Protein AF-A0A7S1X795-F1 (afdb_monomer_lite)

Structure (mmCIF, N/CA/C/O backbone):
data_AF-A0A7S1X795-F1
#
_entry.id   AF-A0A7S1X795-F1
#
loop_
_atom_site.group_PDB
_atom_site.id
_atom_site.type_symbol
_atom_site.label_atom_id
_atom_site.label_alt_id
_atom_site.label_comp_id
_atom_site.label_asym_id
_atom_site.label_entity_id
_atom_site.label_seq_id
_atom_site.pdbx_PDB_ins_code
_atom_site.Cartn_x
_atom_site.Cartn_y
_atom_site.Cartn_z
_atom_site.occupancy
_atom_site.B_iso_or_equiv
_atom_site.auth_seq_id
_atom_site.auth_comp_id
_atom_site.auth_asym_id
_atom_site.auth_atom_id
_atom_site.pdbx_PDB_model_num
ATOM 1 N N . GLY A 1 1 ? -32.292 8.065 -56.343 1.00 39.44 1 GLY A N 1
ATOM 2 C CA . GLY A 1 1 ? -31.136 8.689 -55.680 1.00 39.44 1 GLY A CA 1
ATOM 3 C C . GLY A 1 1 ? -30.681 7.757 -54.588 1.00 39.44 1 GLY A C 1
ATOM 4 O O . GLY A 1 1 ? -31.505 7.399 -53.760 1.00 39.44 1 GLY A O 1
ATOM 5 N N . ALA A 1 2 ? -29.443 7.278 -54.664 1.00 37.50 2 ALA A N 1
ATOM 6 C CA . ALA A 1 2 ? -28.885 6.333 -53.704 1.00 37.50 2 ALA A CA 1
ATOM 7 C C . ALA A 1 2 ? -28.227 7.094 -52.544 1.00 37.50 2 ALA A C 1
ATOM 9 O O . ALA A 1 2 ? -27.439 8.008 -52.781 1.00 37.50 2 ALA A O 1
ATOM 10 N N . CYS A 1 3 ? -28.551 6.706 -51.311 1.00 34.91 3 CYS A N 1
ATOM 11 C CA . CYS A 1 3 ? -27.776 7.080 -50.135 1.00 34.91 3 CYS A CA 1
ATOM 12 C C . CYS A 1 3 ? -26.497 6.234 -50.106 1.00 34.91 3 CYS A C 1
ATOM 14 O O . CYS A 1 3 ? -26.544 5.007 -50.133 1.00 34.91 3 CYS A O 1
ATOM 16 N N . ILE A 1 4 ? -25.367 6.927 -50.073 1.00 43.41 4 ILE A N 1
ATOM 17 C CA . ILE A 1 4 ? -24.022 6.414 -49.825 1.00 43.41 4 ILE A CA 1
ATOM 18 C C . ILE A 1 4 ? -23.908 5.932 -48.369 1.00 43.41 4 ILE A C 1
ATOM 20 O O . ILE A 1 4 ? -24.185 6.686 -47.441 1.00 43.41 4 ILE A O 1
ATOM 24 N N . GLY A 1 5 ? -23.502 4.679 -48.170 1.00 39.22 5 GLY A N 1
ATOM 25 C CA . GLY A 1 5 ? -23.176 4.090 -46.871 1.00 39.22 5 GLY A CA 1
ATOM 26 C C . GLY A 1 5 ? -21.971 3.172 -47.045 1.00 39.22 5 GLY A C 1
ATOM 27 O O . GLY A 1 5 ? -21.946 2.369 -47.974 1.00 39.22 5 GLY A O 1
ATOM 28 N N . ALA A 1 6 ? -20.944 3.370 -46.221 1.00 43.03 6 ALA A N 1
ATOM 29 C CA . ALA A 1 6 ? -19.651 2.693 -46.288 1.00 43.03 6 ALA A CA 1
ATOM 30 C C . ALA A 1 6 ? -19.770 1.150 -46.316 1.00 43.03 6 ALA A C 1
ATOM 32 O O . ALA A 1 6 ? -20.738 0.605 -45.780 1.00 43.03 6 ALA A O 1
ATOM 33 N N . PRO A 1 7 ? -18.797 0.428 -46.909 1.00 45.75 7 PRO A N 1
ATOM 34 C CA . PRO A 1 7 ? -18.778 -1.030 -46.848 1.00 45.75 7 PRO A CA 1
ATOM 35 C C . PRO A 1 7 ? -18.668 -1.511 -45.388 1.00 45.75 7 PRO A C 1
ATOM 37 O O . PRO A 1 7 ? -18.031 -0.837 -44.573 1.00 45.75 7 PRO A O 1
ATOM 40 N N . PRO A 1 8 ? -19.263 -2.667 -45.040 1.00 49.97 8 PRO A N 1
ATOM 41 C CA . PRO A 1 8 ? -19.103 -3.251 -43.715 1.00 49.97 8 PRO A CA 1
ATOM 42 C C . PRO A 1 8 ? -17.618 -3.519 -43.452 1.00 49.97 8 PRO A C 1
ATOM 44 O O . PRO A 1 8 ? -16.935 -4.124 -44.279 1.00 49.97 8 PRO A O 1
ATOM 47 N N . ILE A 1 9 ? -17.122 -3.052 -42.305 1.00 50.81 9 ILE A N 1
ATOM 48 C CA . ILE A 1 9 ? -15.777 -3.373 -41.823 1.00 50.81 9 ILE A CA 1
ATOM 49 C C . ILE A 1 9 ? -15.704 -4.904 -41.683 1.00 50.81 9 ILE A C 1
ATOM 51 O O . ILE A 1 9 ? -16.529 -5.472 -40.962 1.00 50.81 9 ILE A O 1
ATOM 55 N N . PRO A 1 10 ? -14.773 -5.593 -42.367 1.00 41.19 10 PRO A N 1
ATOM 56 C CA . PRO A 1 10 ? -14.591 -7.025 -42.182 1.00 41.19 10 PRO A CA 1
ATOM 57 C C . PRO A 1 10 ? -14.169 -7.306 -40.738 1.00 41.19 10 PRO A C 1
ATOM 59 O O . PRO A 1 10 ? -13.302 -6.617 -40.200 1.00 41.19 10 PRO A O 1
ATOM 62 N N . CYS A 1 11 ? -14.771 -8.323 -40.117 1.00 45.12 11 CYS A N 1
ATOM 63 C CA . CYS A 1 11 ? -14.298 -8.858 -38.841 1.00 45.12 11 CYS A CA 1
ATOM 64 C C . CYS A 1 11 ? -12.799 -9.203 -38.975 1.00 45.12 11 CYS A C 1
ATOM 66 O O . CYS A 1 11 ? -12.428 -9.787 -40.002 1.00 45.12 11 CYS A O 1
ATOM 68 N N . PRO A 1 12 ? -11.930 -8.832 -38.014 1.00 45.78 12 PRO A N 1
ATOM 69 C CA . PRO A 1 12 ? -10.516 -9.173 -38.091 1.00 45.78 12 PRO A CA 1
ATOM 70 C C . PRO A 1 12 ? -10.339 -10.696 -38.224 1.00 45.78 12 PRO A C 1
ATOM 72 O O . PRO A 1 12 ? -11.144 -11.452 -37.672 1.00 45.78 12 PRO A O 1
ATOM 75 N N . PRO A 1 13 ? -9.314 -11.162 -38.963 1.00 40.56 13 PRO A N 1
ATOM 76 C CA . PRO A 1 13 ? -9.047 -12.583 -39.114 1.00 40.56 13 PRO A CA 1
ATOM 77 C C . PRO A 1 13 ? -8.908 -13.226 -37.737 1.00 40.56 13 PRO A C 1
ATOM 79 O O . PRO A 1 13 ? -8.104 -12.791 -36.916 1.00 40.56 13 PRO A O 1
ATOM 82 N N . GLN A 1 14 ? -9.708 -14.260 -37.496 1.00 51.06 14 GLN A N 1
ATOM 83 C CA . GLN A 1 14 ? -9.599 -15.120 -36.329 1.00 51.06 14 GLN A CA 1
ATOM 84 C C . GLN A 1 14 ? -8.322 -15.955 -36.481 1.00 51.06 14 GLN A C 1
ATOM 86 O O . GLN A 1 14 ? -8.341 -17.050 -37.035 1.00 51.06 14 GLN A O 1
ATOM 91 N N . GLY A 1 15 ? -7.199 -15.369 -36.073 1.00 43.59 15 GLY A N 1
ATOM 92 C CA . GLY A 1 15 ? -5.868 -15.953 -36.128 1.00 43.59 15 GLY A CA 1
ATOM 93 C C . GLY A 1 15 ? -5.135 -15.615 -34.842 1.00 43.59 15 GLY A C 1
ATOM 94 O O . GLY A 1 15 ? -4.866 -14.450 -34.577 1.00 43.59 15 GLY A O 1
ATOM 95 N N . ASP A 1 16 ? -4.872 -16.669 -34.080 1.00 42.19 16 ASP A N 1
ATOM 96 C CA . ASP A 1 16 ? -4.040 -16.755 -32.886 1.00 42.19 16 ASP A CA 1
ATOM 97 C C . ASP A 1 16 ? -4.550 -15.978 -31.668 1.00 42.19 16 ASP A C 1
ATOM 99 O O . ASP A 1 16 ? -4.385 -14.771 -31.508 1.00 42.19 16 ASP A O 1
ATOM 103 N N . ALA A 1 17 ? -5.175 -16.730 -30.758 1.00 41.50 17 ALA A N 1
ATOM 104 C CA . ALA A 1 17 ? -5.368 -16.298 -29.388 1.00 41.50 17 ALA A CA 1
ATOM 105 C C . ALA A 1 17 ? -4.016 -15.822 -28.840 1.00 41.50 17 ALA A C 1
ATOM 107 O O . ALA A 1 17 ? -3.105 -16.629 -28.671 1.00 41.50 17 ALA A O 1
ATOM 108 N N . MET A 1 18 ? -3.891 -14.523 -28.561 1.00 43.12 18 MET A N 1
ATOM 109 C CA . MET A 1 18 ? -2.874 -14.029 -27.640 1.00 43.12 18 MET A CA 1
ATOM 110 C C . MET A 1 18 ? -3.077 -14.823 -26.347 1.00 43.12 18 MET A C 1
ATOM 112 O O . MET A 1 18 ? -4.155 -14.692 -25.755 1.00 43.12 18 MET A O 1
ATOM 116 N N . PRO A 1 19 ? -2.138 -15.685 -25.917 1.00 41.25 19 PRO A N 1
ATOM 117 C CA . PRO A 1 19 ? -2.267 -16.294 -24.614 1.00 41.25 19 PRO A CA 1
ATOM 118 C C . PRO A 1 19 ? -2.151 -15.142 -23.625 1.00 41.25 19 PRO A C 1
ATOM 120 O O . PRO A 1 19 ? -1.072 -14.599 -23.396 1.00 41.25 19 PRO A O 1
ATOM 123 N N . TYR A 1 20 ? -3.284 -14.730 -23.064 1.00 38.38 20 TYR A N 1
ATOM 124 C CA . TYR A 1 20 ? -3.251 -14.110 -21.762 1.00 38.38 20 TYR A CA 1
ATOM 125 C C . TYR A 1 20 ? -2.618 -15.183 -20.868 1.00 38.38 20 TYR A C 1
ATOM 127 O O . TYR A 1 20 ? -3.208 -16.221 -20.582 1.00 38.38 20 TYR A O 1
ATOM 135 N N . TYR A 1 21 ? -1.346 -15.019 -20.524 1.00 42.25 21 TYR A N 1
ATOM 136 C CA . TYR A 1 21 ? -0.815 -15.750 -19.392 1.00 42.25 21 TYR A CA 1
ATOM 137 C C . TYR A 1 21 ? -1.500 -15.123 -18.181 1.00 42.25 21 TYR A C 1
ATOM 139 O O . TYR A 1 21 ? -1.054 -14.101 -17.672 1.00 42.25 21 TYR A O 1
ATOM 147 N N . THR A 1 22 ? -2.615 -15.697 -17.723 1.00 45.62 22 THR A N 1
ATOM 148 C CA . THR A 1 22 ? -2.944 -15.583 -16.302 1.00 45.62 22 THR A CA 1
ATOM 149 C C . THR A 1 22 ? -1.852 -16.371 -15.604 1.00 45.62 22 THR A C 1
ATOM 151 O O . THR A 1 22 ? -1.933 -17.594 -15.491 1.00 45.62 22 THR A O 1
ATOM 154 N N . ALA A 1 23 ? -0.761 -15.697 -15.251 1.00 48.28 23 ALA A N 1
ATOM 155 C CA . ALA A 1 23 ? 0.280 -16.257 -14.408 1.00 48.28 23 ALA A CA 1
ATOM 156 C C . ALA A 1 23 ? -0.283 -16.406 -12.985 1.00 48.28 23 ALA A C 1
ATOM 158 O O . ALA A 1 23 ? 0.160 -15.750 -12.050 1.00 48.28 23 ALA A O 1
ATOM 159 N N . GLU A 1 24 ? -1.306 -17.244 -12.823 1.00 54.75 24 GLU A N 1
ATOM 160 C CA . GLU A 1 24 ? -1.728 -17.717 -11.516 1.00 54.75 24 GLU A CA 1
ATOM 161 C C . GLU A 1 24 ? -0.695 -18.754 -11.074 1.00 54.75 24 GLU A C 1
ATOM 163 O O . GLU A 1 24 ? -0.706 -19.914 -11.487 1.00 54.75 24 GLU A O 1
ATOM 168 N N . GLY A 1 25 ? 0.278 -18.285 -10.298 1.00 50.16 25 GLY A N 1
ATOM 169 C CA . GLY A 1 25 ? 1.267 -19.114 -9.628 1.00 50.16 25 GLY A CA 1
ATOM 170 C C . GLY A 1 25 ? 0.900 -19.283 -8.160 1.00 50.16 25 GLY A C 1
ATOM 171 O O . GLY A 1 25 ? 0.563 -18.317 -7.481 1.00 50.16 25 GLY A O 1
ATOM 172 N N . ILE A 1 26 ? 1.007 -20.506 -7.640 1.00 55.59 26 ILE A N 1
ATOM 173 C CA . ILE A 1 26 ? 1.017 -20.724 -6.192 1.00 55.59 26 ILE A CA 1
ATOM 174 C C . ILE A 1 26 ? 2.421 -20.373 -5.699 1.00 55.59 26 ILE A C 1
ATOM 176 O O . ILE A 1 26 ? 3.374 -21.117 -5.933 1.00 55.59 26 ILE A O 1
ATOM 180 N N . VAL A 1 27 ? 2.552 -19.241 -5.013 1.00 62.06 27 VAL A N 1
ATOM 181 C CA . VAL A 1 27 ? 3.772 -18.905 -4.276 1.00 62.06 27 VAL A CA 1
ATOM 182 C C . VAL A 1 27 ? 3.694 -19.576 -2.910 1.00 62.06 27 VAL A C 1
ATOM 184 O O . VAL A 1 27 ? 2.780 -19.324 -2.129 1.00 62.06 27 VAL A O 1
ATOM 187 N N . THR A 1 28 ? 4.655 -20.451 -2.613 1.00 57.91 28 THR A N 1
ATOM 188 C CA . THR A 1 28 ? 4.812 -20.993 -1.258 1.00 57.91 28 THR A CA 1
ATOM 189 C C . THR A 1 28 ? 5.641 -20.002 -0.451 1.00 57.91 28 THR A C 1
ATOM 191 O O . THR A 1 28 ? 6.845 -19.884 -0.668 1.00 57.91 28 THR A O 1
ATOM 194 N N . VAL A 1 29 ? 4.996 -19.274 0.458 1.00 61.84 29 VAL A N 1
ATOM 195 C CA . VAL A 1 29 ? 5.677 -18.347 1.369 1.00 61.84 29 VAL A CA 1
ATOM 196 C C . VAL A 1 29 ? 6.152 -19.133 2.590 1.00 61.84 29 VAL A C 1
ATOM 198 O O . VAL A 1 29 ? 5.343 -19.629 3.372 1.00 61.84 29 VAL A O 1
ATOM 201 N N . GLY A 1 30 ? 7.469 -19.285 2.736 1.00 55.84 30 GLY A N 1
ATOM 202 C CA . GLY A 1 30 ? 8.074 -19.802 3.962 1.00 55.84 30 GLY A CA 1
ATOM 203 C C . GLY A 1 30 ? 8.244 -18.665 4.963 1.00 55.84 30 GLY A C 1
ATOM 204 O O . GLY A 1 30 ? 8.978 -17.724 4.683 1.00 55.84 30 GLY A O 1
ATOM 205 N N . VAL A 1 31 ? 7.575 -18.741 6.112 1.00 57.72 31 VAL A N 1
ATOM 206 C CA . VAL A 1 31 ? 7.721 -17.744 7.181 1.00 57.72 31 VAL A CA 1
ATOM 207 C C . VAL A 1 31 ? 8.885 -18.160 8.085 1.00 57.72 31 VAL A C 1
ATOM 209 O O . VAL A 1 31 ? 8.866 -19.256 8.648 1.00 57.72 31 VAL A O 1
ATOM 212 N N . GLY A 1 32 ? 9.913 -17.322 8.222 1.00 49.56 32 GLY A N 1
ATOM 213 C CA . GLY A 1 32 ? 11.019 -17.574 9.145 1.00 49.56 32 GLY A CA 1
ATOM 214 C C . GLY A 1 32 ? 11.875 -16.334 9.377 1.00 49.56 32 GLY A C 1
ATOM 215 O O . GLY A 1 32 ? 12.370 -15.756 8.415 1.00 49.56 32 GLY A O 1
ATOM 216 N N . GLY A 1 33 ? 12.079 -15.953 10.641 1.00 50.34 33 GLY A N 1
ATOM 217 C CA . GLY A 1 33 ? 13.006 -14.870 10.983 1.00 50.34 33 GLY A CA 1
ATOM 218 C C . GLY A 1 33 ? 12.835 -14.284 12.378 1.00 50.34 33 GLY A C 1
ATOM 219 O O . GLY A 1 33 ? 13.836 -14.100 13.060 1.00 50.34 33 GLY A O 1
ATOM 220 N N . ASP A 1 34 ? 11.601 -14.091 12.832 1.00 53.72 34 ASP A N 1
ATOM 221 C CA . ASP A 1 34 ? 11.302 -13.624 14.187 1.00 53.72 34 ASP A CA 1
ATOM 222 C C . ASP A 1 34 ? 10.563 -14.715 14.977 1.00 53.72 34 ASP A C 1
ATOM 224 O O . ASP A 1 34 ? 10.116 -15.715 14.405 1.00 53.72 34 ASP A O 1
ATOM 228 N N . ALA A 1 35 ? 10.470 -14.591 16.299 1.00 50.97 35 ALA A N 1
ATOM 229 C CA . ALA A 1 35 ? 9.652 -15.448 17.147 1.00 50.97 35 ALA A CA 1
ATOM 230 C C . ALA A 1 35 ? 8.162 -15.252 16.807 1.00 50.97 35 ALA A C 1
ATOM 232 O O . ALA A 1 35 ? 7.428 -14.606 17.548 1.00 50.97 35 ALA A O 1
ATOM 233 N N . LEU A 1 36 ? 7.732 -15.819 15.674 1.00 51.44 36 LEU A N 1
ATOM 234 C CA . LEU A 1 36 ? 6.395 -15.701 15.106 1.00 51.44 36 LEU A CA 1
ATOM 235 C C . LEU A 1 36 ? 5.349 -15.919 16.194 1.00 51.44 36 LEU A C 1
ATOM 237 O O . LEU A 1 36 ? 5.226 -17.021 16.737 1.00 51.44 36 LEU A O 1
ATOM 241 N N . VAL A 1 37 ? 4.554 -14.887 16.470 1.00 54.25 37 VAL A N 1
ATOM 242 C CA . VAL A 1 37 ? 3.373 -15.018 17.333 1.00 54.25 37 VAL A CA 1
ATOM 243 C C . VAL A 1 37 ? 2.391 -16.024 16.712 1.00 54.25 37 VAL A C 1
ATOM 245 O O . VAL A 1 37 ? 1.634 -16.680 17.429 1.00 54.25 37 VAL A O 1
ATOM 248 N N . ASN A 1 38 ? 2.455 -16.207 15.384 1.00 54.88 38 ASN A N 1
ATOM 249 C CA . ASN A 1 38 ? 1.611 -17.128 14.645 1.00 54.88 38 ASN A CA 1
ATOM 250 C C . ASN A 1 38 ? 2.267 -17.599 13.326 1.00 54.88 38 ASN A C 1
ATOM 252 O O . ASN A 1 38 ? 2.221 -16.919 12.308 1.00 54.88 38 ASN A O 1
ATOM 256 N N . SER A 1 39 ? 2.872 -18.791 13.312 1.00 57.12 39 SER A N 1
ATOM 257 C CA . SER A 1 39 ? 3.409 -19.420 12.086 1.00 57.12 39 SER A CA 1
ATOM 258 C C . SER A 1 39 ? 2.330 -20.052 11.194 1.00 57.12 39 SER A C 1
ATOM 260 O O . SER A 1 39 ? 2.634 -20.784 10.248 1.00 57.12 39 SER A O 1
ATOM 262 N N . ILE A 1 40 ? 1.060 -19.798 11.512 1.00 66.94 40 ILE A N 1
ATOM 263 C CA . ILE A 1 40 ? -0.109 -20.351 10.844 1.00 66.94 40 ILE A CA 1
ATOM 264 C C . ILE A 1 40 ? -0.851 -19.184 10.182 1.00 66.94 40 ILE A C 1
ATOM 266 O O . ILE A 1 40 ? -1.195 -18.228 10.877 1.00 66.94 40 ILE A O 1
ATOM 270 N N . PRO A 1 41 ? -1.138 -19.252 8.868 1.00 73.75 41 PRO A N 1
ATOM 271 C CA . PRO A 1 41 ? -1.981 -18.264 8.208 1.00 73.75 41 PRO A CA 1
ATOM 272 C C . PRO A 1 41 ? -3.293 -18.055 8.972 1.00 73.75 41 PRO A C 1
ATOM 274 O O . PRO A 1 41 ? -3.967 -19.018 9.352 1.00 73.75 41 PRO A O 1
ATOM 277 N N . VAL A 1 42 ? -3.666 -16.797 9.191 1.00 83.50 42 VAL A N 1
ATOM 278 C CA . VAL A 1 42 ? -4.914 -16.440 9.876 1.00 83.50 42 VAL A CA 1
ATOM 279 C C . VAL A 1 42 ? -6.089 -16.494 8.907 1.00 83.50 42 VAL A C 1
ATOM 281 O O . VAL A 1 42 ? -5.908 -16.478 7.691 1.00 83.50 42 VAL A O 1
ATOM 284 N N . ALA A 1 43 ? -7.315 -16.543 9.431 1.00 84.75 43 ALA A N 1
ATOM 285 C CA . ALA A 1 43 ? -8.507 -16.433 8.597 1.00 84.75 43 ALA A CA 1
ATOM 286 C C . ALA A 1 43 ? -8.527 -15.069 7.882 1.00 84.75 43 ALA A C 1
ATOM 288 O O . ALA A 1 43 ? -8.548 -14.017 8.524 1.00 84.75 43 ALA A O 1
ATOM 289 N N . GLY A 1 44 ? -8.515 -15.107 6.551 1.00 84.00 44 GLY A N 1
ATOM 290 C CA . GLY A 1 44 ? -8.496 -13.935 5.677 1.00 84.00 44 GLY A CA 1
ATOM 291 C C . GLY A 1 44 ? -9.832 -13.693 4.982 1.00 84.00 44 GLY A C 1
ATOM 292 O O . GLY A 1 44 ? -10.677 -14.587 4.928 1.00 84.00 44 GLY A O 1
ATOM 293 N N . HIS A 1 45 ? -9.999 -12.513 4.375 1.00 83.56 45 HIS A N 1
ATOM 294 C CA . HIS A 1 45 ? -11.188 -12.194 3.569 1.00 83.56 45 HIS A CA 1
ATOM 295 C C . HIS A 1 45 ? -11.447 -13.231 2.456 1.00 83.56 45 HIS A C 1
ATOM 297 O O . HIS A 1 45 ? -12.588 -13.611 2.208 1.00 83.56 45 HIS A O 1
ATOM 303 N N . ALA A 1 46 ? -10.380 -13.746 1.837 1.00 82.94 46 ALA A N 1
ATOM 304 C CA . ALA A 1 46 ? -10.429 -14.759 0.780 1.00 82.94 46 ALA A CA 1
ATOM 305 C C . ALA A 1 46 ? -10.000 -16.168 1.253 1.00 82.94 46 ALA A C 1
ATOM 307 O O . ALA A 1 46 ? -9.548 -16.985 0.454 1.00 82.94 46 ALA A O 1
ATOM 308 N N . GLY A 1 47 ? -10.116 -16.464 2.553 1.00 84.19 47 GLY A N 1
ATOM 309 C CA . GLY A 1 47 ? -9.763 -17.760 3.147 1.00 84.19 47 GLY A CA 1
ATOM 310 C C . GLY A 1 47 ? -8.612 -17.648 4.142 1.00 84.19 47 GLY A C 1
ATOM 311 O O . GLY A 1 47 ? -8.837 -17.782 5.344 1.00 84.19 47 GLY A O 1
ATOM 312 N N . TYR A 1 48 ? -7.406 -17.340 3.660 1.00 83.06 48 TYR A N 1
ATOM 313 C CA . TYR A 1 48 ? -6.216 -17.151 4.496 1.00 83.06 48 TYR A CA 1
ATOM 314 C C . TYR A 1 48 ? -5.576 -15.780 4.273 1.00 83.06 48 TYR A C 1
ATOM 316 O O . TYR A 1 48 ? -5.662 -15.222 3.181 1.00 83.06 48 TYR A O 1
ATOM 324 N N . ALA A 1 49 ? -4.933 -15.249 5.309 1.00 86.19 49 ALA A N 1
ATOM 325 C CA . ALA A 1 49 ? -4.135 -14.032 5.256 1.00 86.19 49 ALA A CA 1
ATOM 326 C C . ALA A 1 49 ? -2.847 -14.188 6.074 1.00 86.19 49 ALA A C 1
ATOM 328 O O . ALA A 1 49 ? -2.747 -15.052 6.950 1.00 86.19 49 ALA A O 1
ATOM 329 N N . LEU A 1 50 ? -1.866 -13.343 5.763 1.00 85.81 50 LEU A N 1
ATOM 330 C CA . LEU A 1 50 ? -0.651 -13.193 6.554 1.00 85.81 50 LEU A CA 1
ATOM 331 C C . LEU A 1 50 ? -0.887 -12.133 7.634 1.00 85.81 50 LEU A C 1
ATOM 333 O O . LEU A 1 50 ? -1.501 -11.099 7.368 1.00 85.81 50 LEU A O 1
ATOM 337 N N . GLU A 1 51 ? -0.428 -12.419 8.846 1.00 85.88 51 GLU A N 1
ATOM 338 C CA . GLU A 1 51 ? -0.447 -11.494 9.976 1.00 85.88 51 GLU A CA 1
ATOM 339 C C . GLU A 1 51 ? 0.943 -10.863 10.095 1.00 85.88 51 GLU A C 1
ATOM 341 O O . GLU A 1 51 ? 1.932 -11.589 10.121 1.00 85.88 51 GLU A O 1
ATOM 346 N N . PHE A 1 52 ? 0.995 -9.529 10.114 1.00 85.81 52 PHE A N 1
ATOM 347 C CA . PHE A 1 52 ? 2.218 -8.737 10.252 1.00 85.81 52 PHE A CA 1
ATOM 348 C C . PHE A 1 52 ? 2.181 -8.058 11.624 1.00 85.81 52 PHE A C 1
ATOM 350 O O . PHE A 1 52 ? 1.201 -7.371 11.937 1.00 85.81 52 PHE A O 1
ATOM 357 N N . ASP A 1 53 ? 3.214 -8.240 12.440 1.00 79.19 53 ASP A N 1
ATOM 358 C CA . ASP A 1 53 ? 3.233 -7.782 13.835 1.00 79.19 53 ASP A CA 1
ATOM 359 C C . ASP A 1 53 ? 3.513 -6.274 14.001 1.00 79.19 53 ASP A C 1
ATOM 361 O O . ASP A 1 53 ? 3.251 -5.685 15.055 1.00 79.19 53 ASP A O 1
ATOM 365 N N . GLY A 1 54 ? 3.972 -5.631 12.924 1.00 75.31 54 GLY A N 1
ATOM 366 C CA . GLY A 1 54 ? 4.266 -4.203 12.856 1.00 75.31 54 GLY A CA 1
ATOM 367 C C . GLY A 1 54 ? 5.702 -3.817 13.222 1.00 75.31 54 GLY A C 1
ATOM 368 O O . GLY A 1 54 ? 5.953 -2.619 13.382 1.00 75.31 54 GLY A O 1
ATOM 369 N N . VAL A 1 55 ? 6.625 -4.777 13.350 1.00 79.12 55 VAL A N 1
ATOM 370 C CA . VAL A 1 55 ? 8.048 -4.532 13.626 1.00 79.12 55 VAL A CA 1
ATOM 371 C C . VAL A 1 55 ? 8.882 -4.608 12.346 1.00 79.12 55 VAL A C 1
ATOM 373 O O . VAL A 1 55 ? 9.372 -3.570 11.894 1.00 79.12 55 VAL A O 1
ATOM 376 N N . ASP A 1 56 ? 9.048 -5.793 11.754 1.00 78.19 56 ASP A N 1
ATOM 377 C CA . ASP A 1 56 ? 9.922 -5.997 10.585 1.00 78.19 56 ASP A CA 1
ATOM 378 C C . ASP A 1 56 ? 9.446 -7.075 9.590 1.00 78.19 56 ASP A C 1
ATOM 380 O O . ASP A 1 56 ? 10.186 -7.460 8.679 1.00 78.19 56 ASP A O 1
ATOM 384 N N . ASP A 1 57 ? 8.186 -7.498 9.690 1.00 81.50 57 ASP A N 1
ATOM 385 C CA . ASP A 1 57 ? 7.608 -8.479 8.776 1.00 81.50 57 ASP A CA 1
ATOM 386 C C . ASP A 1 57 ? 7.468 -7.937 7.341 1.00 81.50 57 ASP A C 1
ATOM 388 O O . ASP A 1 57 ? 6.819 -6.918 7.086 1.00 81.50 57 ASP A O 1
ATOM 392 N N . MET A 1 58 ? 8.009 -8.672 6.364 1.00 86.00 58 MET A N 1
ATOM 393 C CA . MET A 1 58 ? 7.768 -8.417 4.942 1.00 86.00 58 MET A CA 1
ATOM 394 C C . MET A 1 58 ? 7.770 -9.698 4.108 1.00 86.00 58 MET A C 1
ATOM 396 O O . MET A 1 58 ? 8.461 -10.672 4.407 1.00 86.00 58 MET A O 1
ATOM 400 N N . VAL A 1 59 ? 7.048 -9.657 2.988 1.00 85.69 59 VAL A N 1
ATOM 401 C CA . VAL A 1 59 ? 7.166 -10.646 1.913 1.00 85.69 59 VAL A CA 1
ATOM 402 C C . VAL A 1 59 ? 7.818 -9.969 0.717 1.00 85.69 59 VAL A C 1
ATOM 404 O O . VAL A 1 59 ? 7.289 -8.996 0.187 1.00 85.69 59 VAL A O 1
ATOM 407 N N . ALA A 1 60 ? 8.958 -10.500 0.280 1.00 85.69 60 ALA A N 1
ATOM 408 C CA . ALA A 1 60 ? 9.669 -10.013 -0.894 1.00 85.69 60 ALA A CA 1
ATOM 409 C C . ALA A 1 60 ? 9.557 -11.025 -2.037 1.00 85.69 60 ALA A C 1
ATOM 411 O O . ALA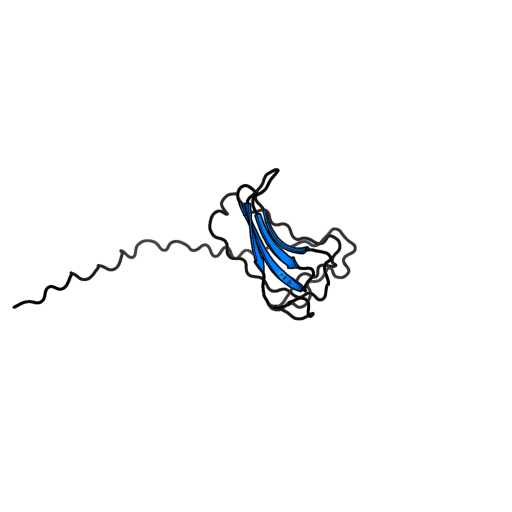 A 1 60 ? 9.896 -12.200 -1.882 1.00 85.69 60 ALA A O 1
ATOM 412 N N . VAL A 1 61 ? 9.106 -10.555 -3.198 1.00 83.25 61 VAL A N 1
ATOM 413 C CA . VAL A 1 61 ? 9.047 -11.339 -4.433 1.00 83.25 61 VAL A CA 1
ATOM 414 C C . VAL A 1 61 ? 9.910 -10.639 -5.468 1.00 83.25 61 VAL A C 1
ATOM 416 O O . VAL A 1 61 ? 9.687 -9.471 -5.777 1.00 83.25 61 VAL A O 1
ATOM 419 N N . ALA A 1 62 ? 10.906 -11.347 -5.997 1.00 82.38 62 ALA A N 1
ATOM 420 C CA . ALA A 1 62 ? 11.685 -10.841 -7.116 1.00 82.38 62 ALA A CA 1
ATOM 421 C C . ALA A 1 62 ? 10.806 -10.841 -8.372 1.00 82.38 62 ALA A C 1
ATOM 423 O O . ALA A 1 62 ? 10.252 -11.878 -8.742 1.00 82.38 62 ALA A O 1
ATOM 424 N N . MET A 1 63 ? 10.684 -9.681 -9.008 1.00 75.12 63 MET A N 1
ATOM 425 C CA . MET A 1 63 ? 10.060 -9.549 -10.320 1.00 75.12 63 MET A CA 1
ATOM 426 C C . MET A 1 63 ? 11.144 -9.574 -11.394 1.00 75.12 63 MET A C 1
ATOM 428 O O . MET A 1 63 ? 12.267 -9.129 -11.154 1.00 75.12 63 MET A O 1
ATOM 432 N N . ASP A 1 64 ? 10.820 -10.129 -12.558 1.00 73.12 64 ASP A N 1
ATOM 433 C CA . ASP A 1 64 ? 11.697 -10.020 -13.717 1.00 73.12 64 ASP A CA 1
ATOM 434 C C . ASP A 1 64 ? 11.629 -8.605 -14.324 1.00 73.12 64 ASP A C 1
ATOM 436 O O . ASP A 1 64 ? 10.679 -7.850 -14.102 1.00 73.12 64 ASP A O 1
ATOM 440 N N . ASP A 1 65 ? 12.642 -8.246 -15.114 1.00 67.12 65 ASP A N 1
ATOM 441 C CA . ASP A 1 65 ? 12.761 -6.920 -15.737 1.00 67.12 65 ASP A CA 1
ATOM 442 C C . ASP A 1 65 ? 11.665 -6.628 -16.790 1.00 67.12 65 ASP A C 1
ATOM 444 O O . ASP A 1 65 ? 11.686 -5.571 -17.425 1.00 67.12 65 ASP A O 1
ATOM 448 N N . SER A 1 66 ? 10.717 -7.547 -17.030 1.00 63.78 66 SER A N 1
ATOM 449 C CA . SER A 1 66 ? 9.635 -7.354 -18.004 1.00 63.78 66 SER A CA 1
ATOM 450 C C . SER A 1 66 ? 8.429 -6.593 -17.444 1.00 63.78 66 SER A C 1
ATOM 452 O O . SER A 1 66 ? 7.551 -6.192 -18.213 1.00 63.78 66 SER A O 1
ATOM 454 N N . VAL A 1 67 ? 8.394 -6.330 -16.132 1.00 63.84 67 VAL A N 1
ATOM 455 C CA . VAL A 1 67 ? 7.350 -5.512 -15.501 1.00 63.84 67 VAL A CA 1
ATOM 456 C C . VAL A 1 67 ? 7.588 -4.033 -15.824 1.00 63.84 67 VAL A C 1
ATOM 458 O O . VAL A 1 67 ? 8.274 -3.311 -15.108 1.00 63.84 67 VAL A O 1
ATOM 461 N N . GLY A 1 68 ? 7.011 -3.575 -16.935 1.00 69.44 68 GLY A N 1
ATOM 462 C CA . GLY A 1 68 ? 7.029 -2.177 -17.359 1.00 69.44 68 GLY A CA 1
ATOM 463 C C . GLY A 1 68 ? 5.674 -1.717 -17.895 1.00 69.44 68 GLY A C 1
ATOM 464 O O . GLY A 1 68 ? 4.893 -2.506 -18.422 1.00 69.44 68 GLY A O 1
ATOM 465 N N . GLY A 1 69 ? 5.398 -0.414 -17.791 1.00 78.69 69 GLY A N 1
ATOM 466 C CA . GLY A 1 69 ? 4.151 0.192 -18.268 1.00 78.69 69 GLY A CA 1
ATOM 467 C C . GLY A 1 69 ? 3.087 0.369 -17.175 1.00 78.69 69 GLY A C 1
ATOM 468 O O . GLY A 1 69 ? 3.426 0.452 -15.996 1.00 78.69 69 GLY A O 1
ATOM 469 N N . PRO A 1 70 ? 1.800 0.515 -17.546 1.00 83.19 70 PRO A N 1
ATOM 470 C CA . PRO A 1 70 ? 0.716 0.701 -16.585 1.00 83.19 70 PRO A CA 1
ATOM 471 C C . PRO A 1 70 ? 0.558 -0.504 -15.651 1.00 83.19 70 PRO A C 1
ATOM 473 O O . PRO A 1 70 ? 0.509 -1.642 -16.110 1.00 83.19 70 PRO A O 1
ATOM 476 N N . VAL A 1 71 ? 0.409 -0.242 -14.352 1.00 81.88 71 VAL A N 1
ATOM 477 C CA . VAL A 1 71 ? 0.231 -1.263 -13.309 1.00 81.88 71 VAL A CA 1
ATOM 478 C C . VAL A 1 71 ? -1.118 -1.068 -12.619 1.00 81.88 71 VAL A C 1
ATOM 480 O O . VAL A 1 71 ? -1.567 0.059 -12.417 1.00 81.88 71 VAL A O 1
ATOM 483 N N . THR A 1 72 ? -1.768 -2.174 -12.256 1.00 87.81 72 THR A N 1
ATOM 484 C CA . THR A 1 72 ? -2.922 -2.203 -11.345 1.00 87.81 72 THR A CA 1
ATOM 485 C C . THR A 1 72 ? -2.573 -3.093 -10.159 1.00 87.81 72 THR A C 1
ATOM 487 O O . THR A 1 72 ? -2.019 -4.171 -10.353 1.00 87.81 72 THR A O 1
ATOM 490 N N . ILE A 1 73 ? -2.875 -2.632 -8.945 1.00 87.56 73 ILE A N 1
ATOM 491 C CA . ILE A 1 73 ? -2.640 -3.363 -7.696 1.00 87.56 73 ILE A CA 1
ATOM 492 C C . ILE A 1 73 ? -3.996 -3.577 -7.027 1.00 87.56 73 ILE A C 1
ATOM 494 O O . ILE A 1 73 ? -4.743 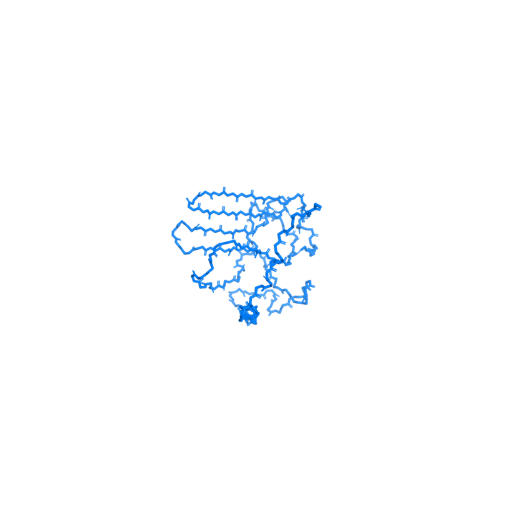-2.617 -6.837 1.00 87.56 73 ILE A O 1
ATOM 498 N N . GLU A 1 74 ? -4.291 -4.819 -6.655 1.00 90.56 74 GLU A N 1
ATOM 499 C CA . GLU A 1 74 ? -5.457 -5.192 -5.854 1.00 90.56 74 GLU A CA 1
ATOM 500 C C . GLU A 1 74 ? -5.020 -6.068 -4.677 1.00 90.56 74 GLU A C 1
ATOM 502 O O . GLU A 1 74 ? -4.137 -6.915 -4.813 1.00 90.56 74 GLU A O 1
ATOM 507 N N . LEU A 1 75 ? -5.604 -5.832 -3.504 1.00 90.00 75 LEU A N 1
ATOM 508 C CA . LEU A 1 75 ? -5.332 -6.587 -2.285 1.00 90.00 75 LEU A CA 1
ATOM 509 C C . LEU A 1 75 ? -6.470 -6.382 -1.285 1.00 90.00 75 LEU A C 1
ATOM 511 O O . LEU A 1 75 ? -7.159 -5.367 -1.339 1.00 90.00 75 LEU A O 1
ATOM 515 N N . TRP A 1 76 ? -6.616 -7.329 -0.360 1.00 93.44 76 TRP A N 1
ATOM 516 C CA . TRP A 1 76 ? -7.459 -7.178 0.823 1.00 93.44 76 TRP A CA 1
ATOM 517 C C . TRP A 1 76 ? -6.573 -6.886 2.024 1.00 93.44 76 TRP A C 1
ATOM 519 O O . TRP A 1 76 ? -5.605 -7.618 2.253 1.00 93.44 76 TRP A O 1
ATOM 529 N N . LEU A 1 77 ? -6.908 -5.870 2.812 1.00 93.00 77 LEU A N 1
ATOM 530 C CA . LEU A 1 77 ? -6.167 -5.553 4.032 1.00 93.00 77 LEU A CA 1
ATOM 531 C C . LEU A 1 77 ? -7.082 -5.399 5.241 1.00 93.00 77 LEU A C 1
ATOM 533 O O . LEU A 1 77 ? -8.250 -5.037 5.133 1.00 93.00 77 LEU A O 1
ATOM 537 N N . LYS A 1 78 ? -6.514 -5.647 6.417 1.00 93.44 78 LYS A N 1
ATOM 538 C CA . LYS A 1 78 ? -7.136 -5.357 7.702 1.00 93.44 78 LYS A CA 1
ATOM 539 C C . LYS A 1 78 ? -6.072 -4.813 8.636 1.00 93.44 78 LYS A C 1
ATOM 541 O O . LYS A 1 78 ? -5.064 -5.467 8.878 1.00 93.44 78 LYS A O 1
ATOM 546 N N . SER A 1 79 ? -6.311 -3.625 9.174 1.00 92.50 79 SER A N 1
ATOM 547 C CA . SER A 1 79 ? -5.414 -2.988 10.134 1.00 92.50 79 SER A CA 1
ATOM 548 C C . SER A 1 79 ? -6.222 -2.286 11.215 1.00 92.50 79 SER A C 1
ATOM 550 O O . SER A 1 79 ? -7.289 -1.745 10.946 1.00 92.50 79 SER A O 1
ATOM 552 N N . SER A 1 80 ? -5.712 -2.292 12.441 1.00 92.00 80 SER A N 1
ATOM 553 C CA . SER A 1 80 ? -6.175 -1.435 13.540 1.00 92.00 80 SER A CA 1
ATOM 554 C C . SER A 1 80 ? -5.072 -0.491 14.023 1.00 92.00 80 SER A C 1
ATOM 556 O O . SER A 1 80 ? -5.211 0.160 15.058 1.00 92.00 80 SER A O 1
ATOM 558 N N . ASN A 1 81 ? -3.946 -0.453 13.306 1.00 84.38 81 ASN A N 1
ATOM 559 C CA . ASN A 1 81 ? -2.758 0.260 13.739 1.00 84.38 81 ASN A CA 1
ATOM 560 C C . ASN A 1 81 ? -2.845 1.739 13.356 1.00 84.38 81 ASN A C 1
ATOM 562 O O . ASN A 1 81 ? -3.252 2.112 12.251 1.00 84.38 81 ASN A O 1
ATOM 566 N N . ALA A 1 82 ? -2.424 2.593 14.286 1.00 85.12 82 ALA A N 1
ATOM 567 C CA . ALA A 1 82 ? -2.034 3.957 13.976 1.00 85.12 82 ALA A CA 1
ATOM 568 C C . ALA A 1 82 ? -0.559 3.946 13.566 1.00 85.12 82 ALA A C 1
ATOM 570 O O . ALA A 1 82 ? 0.266 3.317 14.227 1.00 85.12 82 ALA A O 1
ATOM 571 N N . VAL A 1 83 ? -0.231 4.642 12.482 1.00 87.88 83 VAL A N 1
ATOM 572 C CA . VAL A 1 83 ? 1.144 4.753 11.982 1.00 87.88 83 VAL A CA 1
ATOM 573 C C . VAL A 1 83 ? 1.639 6.180 12.196 1.00 87.88 83 VAL A C 1
ATOM 575 O O . VAL A 1 83 ? 0.849 7.122 12.176 1.00 87.88 83 VAL A O 1
ATOM 578 N N . ASN A 1 84 ? 2.939 6.362 12.430 1.00 86.56 84 ASN A N 1
ATOM 579 C CA . ASN A 1 84 ? 3.487 7.691 12.730 1.00 86.56 84 ASN A CA 1
ATOM 580 C C . ASN A 1 84 ? 3.486 8.611 11.500 1.00 86.56 84 ASN A C 1
ATOM 582 O O . ASN A 1 84 ? 3.240 9.814 11.615 1.00 86.56 84 ASN A O 1
ATOM 586 N N . GLU A 1 85 ? 3.722 8.039 10.320 1.00 89.19 85 GLU A N 1
ATOM 587 C CA . GLU A 1 85 ? 3.725 8.771 9.057 1.00 89.19 85 GLU A CA 1
ATOM 588 C C . GLU A 1 85 ? 3.121 7.916 7.945 1.00 89.19 85 GLU A C 1
ATOM 590 O O . GLU A 1 85 ? 1.958 8.125 7.587 1.00 89.19 85 GLU A O 1
ATOM 595 N N . PHE A 1 86 ? 3.858 6.897 7.499 1.00 90.00 86 PHE A N 1
ATOM 596 C CA . PHE A 1 86 ? 3.403 5.911 6.525 1.00 90.00 86 PHE A CA 1
ATOM 597 C C . PHE A 1 86 ? 3.813 4.497 6.943 1.00 90.00 86 PHE A C 1
ATOM 599 O O . PHE A 1 86 ? 4.869 4.312 7.548 1.00 90.00 86 PHE A O 1
ATOM 606 N N . ALA A 1 87 ? 2.992 3.507 6.599 1.00 91.50 87 ALA A N 1
ATOM 607 C CA . ALA A 1 87 ? 3.371 2.097 6.619 1.00 91.50 87 ALA A CA 1
ATOM 608 C C . ALA A 1 87 ? 3.114 1.490 5.242 1.00 91.50 87 ALA A C 1
ATOM 610 O O . ALA A 1 87 ? 2.001 1.592 4.722 1.00 91.50 87 ALA A O 1
ATOM 611 N N . ALA A 1 88 ? 4.140 0.885 4.649 1.00 91.62 88 ALA A N 1
ATOM 612 C CA . ALA A 1 88 ? 4.014 0.228 3.357 1.00 91.62 88 ALA A CA 1
ATOM 613 C C . ALA A 1 88 ? 3.077 -0.985 3.466 1.00 91.62 88 ALA A C 1
ATOM 615 O O . ALA A 1 88 ? 3.169 -1.766 4.410 1.00 91.62 88 ALA A O 1
ATOM 616 N N . ILE A 1 89 ? 2.172 -1.118 2.498 1.00 93.88 89 ILE A N 1
ATOM 617 C CA . ILE A 1 89 ? 1.283 -2.276 2.336 1.00 93.88 89 ILE A CA 1
ATOM 618 C C . ILE A 1 89 ? 1.792 -3.135 1.177 1.00 93.88 89 ILE A C 1
ATOM 620 O O . ILE A 1 89 ? 1.916 -4.348 1.303 1.00 93.88 89 ILE A O 1
ATOM 624 N N . ALA A 1 90 ? 2.105 -2.497 0.048 1.00 93.69 90 ALA A N 1
ATOM 625 C CA . ALA A 1 90 ? 2.707 -3.140 -1.111 1.00 93.69 90 ALA A CA 1
ATOM 626 C C . ALA A 1 90 ? 3.554 -2.123 -1.873 1.00 93.69 90 ALA A C 1
ATOM 628 O O . ALA A 1 90 ? 3.102 -1.007 -2.127 1.00 93.69 90 ALA A O 1
ATOM 629 N N . THR A 1 91 ? 4.758 -2.514 -2.276 1.00 92.50 91 THR A N 1
ATOM 630 C CA . THR A 1 91 ? 5.651 -1.644 -3.043 1.00 92.50 91 THR A CA 1
ATOM 631 C C . THR A 1 91 ? 6.249 -2.420 -4.205 1.00 92.50 91 THR A C 1
ATOM 633 O O . THR A 1 91 ? 6.870 -3.464 -4.010 1.00 92.50 91 THR A O 1
ATOM 636 N N . LEU A 1 92 ? 6.074 -1.891 -5.414 1.00 90.25 92 LEU A N 1
ATOM 637 C CA . LEU A 1 92 ? 6.851 -2.282 -6.583 1.00 90.25 92 LEU A CA 1
ATOM 638 C C . LEU A 1 92 ? 8.006 -1.299 -6.694 1.00 90.25 92 LEU A C 1
ATOM 640 O O . LEU A 1 92 ? 7.777 -0.093 -6.750 1.00 90.25 92 LEU A O 1
ATOM 644 N N . VAL A 1 93 ? 9.232 -1.807 -6.714 1.00 89.56 93 VAL A N 1
ATOM 645 C CA . VAL A 1 93 ? 10.444 -0.990 -6.707 1.00 89.56 93 VAL A CA 1
ATOM 646 C C . VAL A 1 93 ? 11.373 -1.439 -7.827 1.00 89.56 93 VAL A C 1
ATOM 648 O O . VAL A 1 93 ? 11.656 -2.629 -7.973 1.00 89.56 93 VAL A O 1
ATOM 651 N N . ALA A 1 94 ? 11.824 -0.488 -8.640 1.00 86.81 94 ALA A N 1
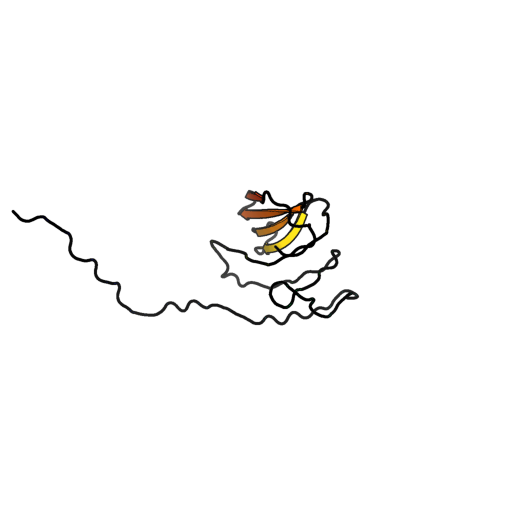ATOM 652 C CA . ALA A 1 94 ? 12.834 -0.722 -9.659 1.00 86.81 94 ALA A CA 1
ATOM 653 C C . ALA A 1 94 ? 14.222 -0.882 -9.011 1.00 86.81 94 ALA A C 1
ATOM 655 O O . ALA A 1 94 ? 14.481 -0.320 -7.946 1.00 86.81 94 ALA A O 1
ATOM 656 N N . PRO A 1 95 ? 15.159 -1.615 -9.629 1.00 82.75 95 PRO A N 1
ATOM 657 C CA . PRO A 1 95 ? 16.528 -1.673 -9.133 1.00 82.75 95 PRO A CA 1
ATOM 658 C C . PRO A 1 95 ? 17.241 -0.326 -9.337 1.00 82.75 95 PRO A C 1
ATOM 660 O O . PRO A 1 95 ? 17.163 0.274 -10.407 1.00 82.75 95 PRO A O 1
ATOM 663 N N . GLY A 1 96 ? 17.997 0.138 -8.341 1.00 80.88 96 GLY A N 1
ATOM 664 C CA . GLY A 1 96 ? 18.798 1.360 -8.456 1.00 80.88 96 GLY A CA 1
ATOM 665 C C . GLY A 1 96 ? 19.022 2.070 -7.123 1.00 80.88 96 GLY A C 1
ATOM 666 O O . GLY A 1 96 ? 18.407 1.726 -6.120 1.00 80.88 96 GLY A O 1
ATOM 667 N N . ALA A 1 97 ? 19.929 3.054 -7.114 1.00 75.81 97 ALA A N 1
ATOM 668 C CA . ALA A 1 97 ? 20.198 3.885 -5.934 1.00 75.81 97 ALA A CA 1
ATOM 669 C C . ALA A 1 97 ? 19.072 4.898 -5.659 1.00 75.81 97 ALA A C 1
ATOM 671 O O . ALA A 1 97 ? 18.780 5.176 -4.505 1.00 75.81 97 ALA A O 1
ATOM 672 N N . GLU A 1 98 ? 18.429 5.390 -6.720 1.00 82.69 98 GLU A N 1
ATOM 673 C CA . GLU A 1 98 ? 17.240 6.247 -6.673 1.00 82.69 98 GLU A CA 1
ATOM 674 C C . GLU A 1 98 ? 16.136 5.538 -7.462 1.00 82.69 98 GLU A C 1
ATOM 676 O O . GLU A 1 98 ? 15.972 5.795 -8.658 1.00 82.69 98 GLU A O 1
ATOM 681 N N . PRO A 1 99 ? 15.486 4.530 -6.860 1.00 86.56 99 PRO A N 1
ATOM 682 C CA . PRO A 1 99 ? 14.597 3.664 -7.603 1.00 86.56 99 PRO A CA 1
ATOM 683 C C . PRO A 1 99 ? 13.292 4.380 -7.943 1.00 86.56 99 PRO A C 1
ATOM 685 O O . PRO A 1 99 ? 12.710 5.090 -7.120 1.00 86.56 99 PRO A O 1
ATOM 688 N N . ASP A 1 100 ? 12.800 4.128 -9.149 1.00 90.44 100 ASP A N 1
ATOM 689 C CA . ASP A 1 100 ? 11.397 4.353 -9.467 1.00 90.44 100 ASP A CA 1
ATOM 690 C C . ASP A 1 100 ? 10.551 3.348 -8.682 1.00 90.44 100 ASP A C 1
ATOM 692 O O . ASP A 1 100 ? 10.963 2.204 -8.459 1.00 90.44 100 ASP A O 1
ATOM 696 N N . TYR A 1 101 ? 9.369 3.762 -8.240 1.00 91.00 101 TYR A N 1
ATOM 697 C CA . TYR A 1 101 ? 8.503 2.885 -7.463 1.00 91.00 101 TYR A CA 1
ATOM 698 C C . TYR A 1 101 ? 7.030 3.243 -7.604 1.00 91.00 101 TYR A C 1
ATOM 700 O O . TYR A 1 101 ? 6.673 4.362 -7.967 1.00 91.00 101 TYR A O 1
ATOM 708 N N . VAL A 1 102 ? 6.182 2.270 -7.285 1.00 93.06 102 VAL A N 1
ATOM 709 C CA . VAL A 1 102 ? 4.763 2.462 -6.987 1.00 93.06 102 VAL A CA 1
ATOM 710 C C . VAL A 1 102 ? 4.521 1.863 -5.611 1.00 93.06 102 VAL A C 1
ATOM 712 O O . VAL A 1 102 ? 4.790 0.680 -5.398 1.00 93.06 102 VAL A O 1
ATOM 715 N N . SER A 1 103 ? 4.031 2.666 -4.675 1.00 94.31 103 SER A N 1
ATOM 716 C CA . SER A 1 103 ? 3.781 2.252 -3.299 1.00 94.31 103 SER A CA 1
ATOM 717 C C . SER A 1 103 ? 2.320 2.457 -2.929 1.00 94.31 103 SER A C 1
ATOM 719 O O . SER A 1 103 ? 1.740 3.516 -3.158 1.00 94.31 103 SER A O 1
ATOM 721 N N . VAL A 1 104 ? 1.730 1.425 -2.334 1.00 95.88 104 VAL A N 1
ATOM 722 C CA . VAL A 1 104 ? 0.465 1.486 -1.608 1.00 95.88 104 VAL A CA 1
ATOM 723 C C . VAL A 1 104 ? 0.804 1.502 -0.126 1.00 95.88 104 VAL A C 1
ATOM 725 O O . VAL A 1 104 ? 1.503 0.610 0.362 1.00 95.88 104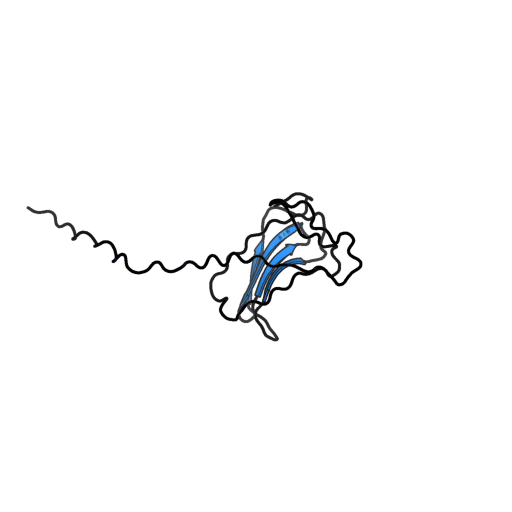 VAL A O 1
ATOM 728 N N . HIS A 1 105 ? 0.310 2.497 0.602 1.00 94.69 105 HIS A N 1
ATOM 729 C CA . HIS A 1 105 ? 0.662 2.693 2.003 1.00 94.69 105 HIS A CA 1
ATOM 730 C C . HIS A 1 105 ? -0.533 3.131 2.855 1.00 94.69 105 HIS A C 1
ATOM 732 O O . HIS A 1 105 ? -1.462 3.792 2.386 1.00 94.69 105 HIS A O 1
ATOM 738 N N . LEU A 1 106 ? -0.490 2.799 4.144 1.00 94.88 106 LEU A N 1
ATOM 739 C CA . LEU A 1 106 ? -1.371 3.369 5.157 1.00 94.88 106 LEU A CA 1
ATOM 740 C C . LEU A 1 106 ? -0.772 4.687 5.649 1.00 94.88 106 LEU A C 1
ATOM 742 O O . LEU A 1 106 ? 0.408 4.748 5.982 1.00 94.88 106 LEU A O 1
ATOM 746 N N . THR A 1 107 ? -1.580 5.737 5.715 1.00 94.19 107 THR A N 1
ATOM 747 C CA . THR A 1 107 ? -1.173 7.042 6.252 1.00 94.19 107 THR A CA 1
ATOM 748 C C . THR A 1 107 ? -1.412 7.132 7.755 1.00 94.19 107 THR A C 1
ATOM 750 O O . THR A 1 107 ? -2.262 6.429 8.305 1.00 94.19 107 THR A O 1
ATOM 753 N N . ARG A 1 108 ? -0.763 8.090 8.427 1.00 92.62 108 ARG A N 1
ATOM 754 C CA . ARG A 1 108 ? -1.010 8.397 9.852 1.00 92.62 108 ARG A CA 1
ATOM 755 C C . ARG A 1 108 ? -2.462 8.726 10.201 1.00 92.62 108 ARG A C 1
ATOM 757 O O . ARG A 1 108 ? -2.842 8.694 11.366 1.00 92.62 108 ARG A O 1
ATOM 764 N N . PHE A 1 109 ? -3.267 9.078 9.201 1.00 90.81 109 PHE A N 1
ATOM 765 C CA . PHE A 1 109 ? -4.687 9.381 9.360 1.00 90.81 109 PHE A CA 1
ATOM 766 C C . PHE A 1 109 ? -5.588 8.166 9.116 1.00 90.81 109 PHE A C 1
ATOM 768 O O . PHE A 1 109 ? -6.804 8.299 9.182 1.00 90.81 109 PHE A O 1
ATOM 775 N N . GLY A 1 110 ? -5.015 6.997 8.820 1.00 93.62 110 GLY A N 1
ATOM 776 C CA . GLY A 1 110 ? -5.761 5.769 8.574 1.00 93.62 110 GLY A CA 1
ATOM 777 C C . GLY A 1 110 ? -6.289 5.616 7.150 1.00 93.62 110 GLY A C 1
ATOM 778 O O . GLY A 1 110 ? -6.888 4.592 6.846 1.00 93.62 110 GLY A O 1
ATOM 779 N N . ALA A 1 111 ? -6.081 6.598 6.271 1.00 94.38 111 ALA A N 1
ATOM 780 C CA . ALA A 1 111 ? -6.405 6.489 4.849 1.00 94.38 111 ALA A CA 1
ATOM 781 C C . ALA A 1 111 ? -5.331 5.695 4.093 1.00 94.38 111 ALA A C 1
ATOM 783 O O . ALA A 1 111 ? -4.157 5.742 4.471 1.00 94.38 111 ALA A O 1
ATOM 784 N N . VAL A 1 112 ? -5.719 5.035 3.001 1.00 95.69 112 VAL A N 1
ATOM 785 C CA . VAL A 1 112 ? -4.788 4.460 2.013 1.00 95.69 112 VAL A CA 1
ATOM 786 C C . VAL A 1 112 ? -4.309 5.552 1.065 1.00 95.69 112 VAL A C 1
ATOM 788 O O . VAL A 1 112 ? -5.131 6.309 0.537 1.00 95.69 112 VAL A O 1
ATOM 791 N N . GLY A 1 113 ? -3.002 5.616 0.842 1.00 95.25 113 GLY A N 1
ATOM 792 C CA . GLY A 1 113 ? -2.370 6.379 -0.225 1.00 95.25 113 GLY A CA 1
ATOM 793 C C . GLY A 1 113 ? -1.763 5.458 -1.277 1.00 95.25 113 GLY A C 1
ATOM 794 O O . GLY A 1 113 ? -1.326 4.350 -0.969 1.00 95.25 113 GLY A O 1
ATOM 795 N N . VAL A 1 114 ? -1.751 5.933 -2.519 1.00 95.50 114 VAL A N 1
ATOM 796 C CA . VAL A 1 114 ? -0.946 5.368 -3.601 1.00 95.50 114 VAL A CA 1
ATOM 797 C C . VAL A 1 114 ? -0.046 6.467 -4.119 1.00 95.50 114 VAL A C 1
ATOM 799 O O . VAL A 1 114 ? -0.531 7.522 -4.536 1.00 95.50 114 VAL A O 1
ATOM 802 N N . ASP A 1 115 ? 1.251 6.221 -4.100 1.00 94.31 115 ASP A N 1
ATOM 803 C CA . ASP A 1 115 ? 2.251 7.124 -4.637 1.00 94.31 115 ASP A CA 1
ATOM 804 C C . ASP A 1 115 ? 3.115 6.413 -5.684 1.00 94.31 115 ASP A C 1
ATOM 806 O O . ASP A 1 115 ? 3.246 5.188 -5.697 1.00 94.31 115 ASP A O 1
ATOM 810 N N . ALA A 1 116 ? 3.625 7.191 -6.631 1.00 92.88 116 ALA A N 1
ATOM 811 C CA . ALA A 1 116 ? 4.512 6.712 -7.671 1.00 92.88 116 ALA A CA 1
ATOM 812 C C . ALA A 1 116 ? 5.640 7.715 -7.890 1.00 92.88 116 ALA A C 1
ATOM 814 O O . ALA A 1 116 ? 5.379 8.913 -8.040 1.00 92.88 116 ALA A O 1
ATOM 815 N N . SER A 1 117 ? 6.870 7.209 -7.943 1.00 92.38 117 SER A N 1
ATOM 816 C CA . SER A 1 117 ? 8.073 7.956 -8.296 1.00 92.38 117 SER A CA 1
ATOM 817 C C . SER A 1 117 ? 8.593 7.484 -9.642 1.00 92.38 117 SER A C 1
ATOM 819 O O . SER A 1 117 ? 8.834 6.288 -9.816 1.00 92.38 117 SER A O 1
ATOM 821 N N . VAL A 1 118 ? 8.769 8.417 -10.579 1.00 88.75 118 VAL A N 1
ATOM 822 C CA . VAL A 1 118 ? 9.400 8.154 -11.880 1.00 88.75 118 VAL A CA 1
ATOM 823 C C . VAL A 1 118 ? 10.417 9.250 -12.173 1.00 88.75 118 VAL A C 1
ATOM 825 O O . VAL A 1 118 ? 10.060 10.427 -12.255 1.00 88.75 118 VAL A O 1
ATOM 828 N N . GLY A 1 119 ? 11.691 8.884 -12.309 1.00 88.38 119 GLY A N 1
ATOM 829 C CA . GLY A 1 119 ? 12.789 9.830 -12.514 1.00 88.38 119 GLY A CA 1
ATOM 830 C C . GLY A 1 119 ? 12.960 10.825 -11.361 1.00 88.38 119 GLY A C 1
ATOM 831 O O . GLY A 1 119 ? 13.422 11.944 -11.584 1.00 88.38 119 GLY A O 1
ATOM 832 N N . GLY A 1 120 ? 12.547 10.444 -10.148 1.00 86.25 120 GLY A N 1
ATOM 833 C CA . GLY A 1 120 ? 12.569 11.293 -8.952 1.00 86.25 120 GLY A CA 1
ATOM 834 C C . GLY A 1 120 ? 11.373 12.244 -8.797 1.00 86.25 120 GLY A C 1
ATOM 835 O O . GLY A 1 120 ? 11.303 12.964 -7.800 1.00 86.25 120 GLY A O 1
ATOM 836 N N . GLU A 1 121 ? 10.417 12.263 -9.733 1.00 92.50 121 GLU A N 1
ATOM 837 C CA . GLU A 1 121 ? 9.153 12.986 -9.552 1.00 92.50 1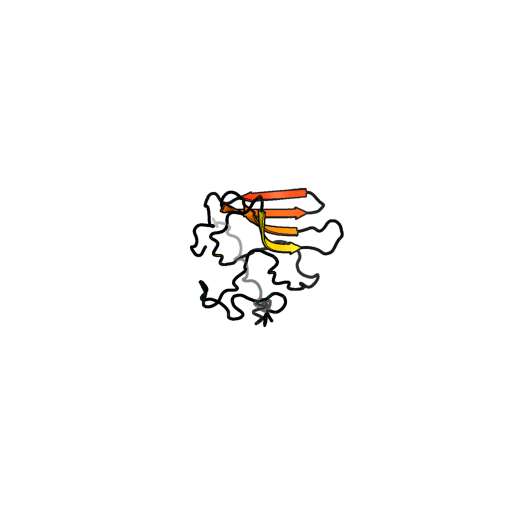21 GLU A CA 1
ATOM 838 C C . GLU A 1 121 ? 8.110 12.104 -8.866 1.00 92.50 121 GLU A C 1
ATOM 840 O O . GLU A 1 121 ? 7.718 11.071 -9.406 1.00 92.50 121 GLU A O 1
ATOM 845 N N . VAL A 1 122 ? 7.602 12.554 -7.715 1.00 93.06 122 VAL A N 1
ATOM 846 C CA . VAL A 1 122 ? 6.581 11.836 -6.941 1.00 93.06 122 VAL A CA 1
ATOM 847 C C . VAL A 1 122 ? 5.188 12.401 -7.208 1.00 93.06 122 VAL A C 1
ATOM 849 O O . VAL A 1 122 ? 4.955 13.610 -7.120 1.00 93.06 122 VAL A O 1
ATOM 852 N N . ARG A 1 123 ? 4.228 11.515 -7.474 1.00 95.00 123 ARG A N 1
ATOM 853 C CA . ARG A 1 123 ? 2.792 11.824 -7.510 1.00 95.00 123 ARG A CA 1
ATOM 854 C C . ARG A 1 123 ? 2.057 10.917 -6.544 1.00 95.00 123 ARG A C 1
ATOM 856 O O . ARG A 1 123 ? 2.328 9.727 -6.524 1.00 95.00 123 ARG A O 1
ATOM 863 N N . ALA A 1 124 ? 1.105 11.465 -5.796 1.00 94.12 124 ALA A N 1
ATOM 864 C CA . ALA A 1 124 ? 0.331 10.709 -4.820 1.00 94.12 124 ALA A CA 1
ATOM 865 C C . ALA A 1 124 ? -1.168 10.998 -4.933 1.00 94.12 124 ALA A C 1
ATOM 867 O O . ALA A 1 124 ? -1.583 12.123 -5.227 1.00 94.12 124 ALA A O 1
ATOM 868 N N . VAL A 1 125 ? -1.972 9.979 -4.655 1.00 95.69 125 VAL A N 1
ATOM 869 C CA . VAL A 1 125 ? -3.417 10.069 -4.458 1.00 95.69 125 VAL A CA 1
ATOM 870 C C . VAL A 1 125 ? -3.774 9.394 -3.141 1.00 95.69 125 VAL A C 1
ATOM 872 O O . VAL A 1 125 ? -3.194 8.375 -2.780 1.00 95.69 125 VAL A O 1
ATOM 875 N N . TYR A 1 126 ? -4.739 9.960 -2.423 1.00 95.38 126 TYR A N 1
ATOM 876 C CA . TYR A 1 126 ? -5.188 9.439 -1.139 1.00 95.38 126 TYR A CA 1
ATOM 877 C C . TYR A 1 126 ? -6.679 9.147 -1.185 1.00 95.38 126 TYR A C 1
ATOM 879 O O . TYR A 1 126 ? -7.461 9.886 -1.788 1.00 95.38 126 TYR A O 1
ATOM 887 N N . SER A 1 127 ? -7.067 8.068 -0.522 1.00 94.25 127 SER A N 1
ATOM 888 C CA . SER A 1 127 ? -8.466 7.770 -0.250 1.00 94.25 127 SER A CA 1
ATOM 889 C C . SER A 1 127 ? -9.052 8.773 0.750 1.00 94.25 127 SER A C 1
ATOM 891 O O . SER A 1 127 ? -8.356 9.337 1.593 1.00 94.25 127 SER A O 1
ATOM 893 N N . HIS A 1 128 ? -10.363 9.004 0.655 1.00 89.00 128 HIS A N 1
ATOM 894 C CA . HIS A 1 128 ? -11.099 9.811 1.634 1.00 89.00 128 HIS A CA 1
ATOM 895 C C . HIS A 1 128 ? -11.557 9.000 2.852 1.00 89.00 128 HIS A C 1
ATOM 897 O O . HIS A 1 128 ? -11.880 9.579 3.886 1.00 89.00 128 HIS A O 1
ATOM 903 N N . ALA A 1 129 ? -11.637 7.677 2.710 1.00 92.69 129 ALA A N 1
ATOM 904 C CA . ALA A 1 129 ? -12.056 6.776 3.770 1.00 92.69 129 ALA A CA 1
A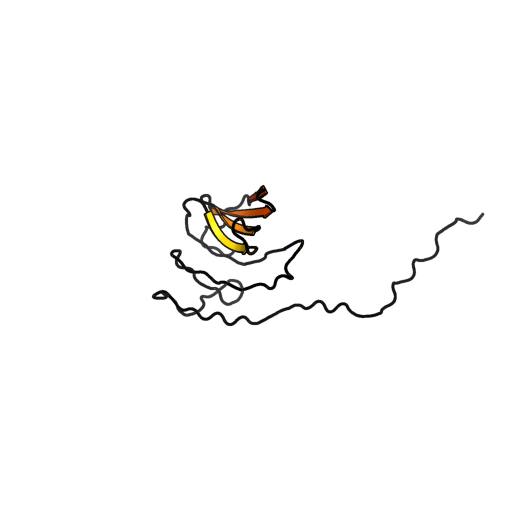TOM 905 C C . ALA A 1 129 ? -10.845 6.303 4.575 1.00 92.69 129 ALA A C 1
ATOM 907 O O . ALA A 1 129 ? -9.765 6.083 4.030 1.00 92.69 129 ALA A O 1
ATOM 908 N N . THR A 1 130 ? -11.048 6.117 5.872 1.00 94.38 130 THR A N 1
ATOM 909 C CA . THR A 1 130 ? -10.090 5.434 6.737 1.00 94.38 130 THR A CA 1
ATOM 910 C C . THR A 1 130 ? -10.337 3.930 6.692 1.00 94.38 130 THR A C 1
ATOM 912 O O . THR A 1 130 ? -11.490 3.507 6.736 1.00 94.38 130 THR A O 1
ATOM 915 N N . VAL A 1 131 ? -9.267 3.140 6.655 1.00 94.38 131 VAL A N 1
ATOM 916 C CA . VAL A 1 131 ? -9.302 1.669 6.567 1.00 94.38 131 VAL A CA 1
ATOM 917 C C . VAL A 1 131 ? -8.661 0.978 7.776 1.00 94.38 131 VAL A C 1
ATOM 919 O O . VAL A 1 131 ? -8.613 -0.245 7.850 1.00 94.38 131 VAL A O 1
ATOM 922 N N . ASN A 1 132 ? -8.139 1.746 8.738 1.00 94.12 132 ASN A N 1
ATOM 923 C CA . ASN A 1 132 ? -7.512 1.219 9.952 1.00 94.12 132 ASN A CA 1
ATOM 924 C C . ASN A 1 132 ? -8.521 0.978 11.095 1.00 94.12 132 ASN A C 1
ATOM 926 O O . ASN A 1 132 ? -8.236 1.236 12.265 1.00 94.12 132 ASN A O 1
ATOM 930 N N . ASP A 1 133 ? -9.719 0.507 10.754 1.00 94.62 133 ASP A N 1
ATOM 931 C CA . ASP A 1 133 ? -10.853 0.306 11.663 1.00 94.62 133 ASP A CA 1
ATOM 932 C C . ASP A 1 133 ? -10.973 -1.138 12.191 1.00 94.62 133 ASP A C 1
ATOM 934 O O . ASP A 1 133 ? -11.937 -1.482 12.877 1.00 94.62 133 ASP A O 1
ATOM 938 N N . GLY A 1 134 ? -10.001 -1.997 11.878 1.00 93.56 134 GLY A N 1
ATOM 939 C CA . GLY A 1 134 ? -10.013 -3.413 12.235 1.00 93.56 134 GLY A CA 1
ATOM 940 C C . GLY A 1 134 ? -10.937 -4.279 11.370 1.00 93.56 134 GLY A C 1
ATOM 941 O O . GLY A 1 134 ? -11.125 -5.457 11.698 1.00 93.56 134 GLY A O 1
ATOM 942 N N . ASN A 1 135 ? -11.489 -3.749 10.275 1.00 93.81 135 ASN A N 1
ATOM 943 C CA . ASN A 1 135 ? -12.273 -4.501 9.294 1.00 93.81 135 ASN A CA 1
ATOM 944 C C . ASN A 1 135 ? -11.460 -4.793 8.024 1.00 93.81 135 ASN A C 1
ATOM 946 O O . ASN A 1 135 ? -10.366 -4.268 7.839 1.00 93.81 135 ASN A O 1
ATOM 950 N N . TRP A 1 136 ? -11.981 -5.690 7.185 1.00 93.88 136 TRP A N 1
ATOM 951 C CA . TRP A 1 136 ? -11.415 -5.976 5.866 1.00 93.88 136 TRP A CA 1
ATOM 952 C C . TRP A 1 136 ? -11.853 -4.912 4.858 1.00 93.88 136 TRP A C 1
ATOM 954 O O . TRP A 1 136 ? -13.045 -4.602 4.794 1.00 93.88 136 TRP A O 1
ATOM 964 N N . HIS A 1 137 ? -10.896 -4.417 4.073 1.00 92.19 137 HIS A N 1
ATOM 965 C CA . HIS A 1 137 ? -11.073 -3.487 2.953 1.00 92.19 137 HIS A CA 1
ATOM 966 C C . HIS A 1 137 ? -10.403 -4.025 1.701 1.00 92.19 137 HIS A C 1
ATOM 968 O O . HIS A 1 137 ? -9.399 -4.763 1.859 1.00 92.19 137 HIS A O 1
#

Radius of gyration: 21.89 Å; chains: 1; bounding box: 51×34×73 Å

pLDDT: mean 76.2, std 19.25, range [34.91, 95.88]

Secondary structure (DSSP, 8-state):
-PPP-PPPPPPPP-------------------SS--S-SSPEEETTEEE----SSS-----PPPTT--S--------B-----SSEEEEEEEE-SSSS--EEEEEEETTSEEEEEEEETTEEEEEEEEEE--SSSB-

Sequence (137 aa):
GACIGAPPIPCPPQGDAMPYYTAEGIVTVGVGGDALVNSIPVAGHAGYALEFDGVDDMVAVAMDDSVGGPVTIELWLKSSNAVNEFAAIATLVAPGAEPDYVSVHLTRFGAVGVDASVGGEVRAVYSHATVNDGNWH

Foldseek 3Di:
DDDDDDDDDDDPPPDDDPPPPPVPDDDDDQDDDDPDPDSDFDQDPVGGDDDDPPDDDDDDDDDDPPPDDDDDDDDKDFAQDQDPAKDFPDKDWDDDPQTWIWTWIQGNVQWIKIWTADPRDIDMDIDPDHRNNRDID

InterPro domains:
  IPR013320 Concanavalin A-like lectin/glucanase domain superfamily [SSF49899] (38-137)

Organism: NCBI:txid63592